Protein AF-A0A2D7CQV2-F1 (afdb_monomer_lite)

pLDDT: mean 76.82, std 15.56, range [51.62, 96.19]

Structure (mmCIF, N/CA/C/O backbone):
data_AF-A0A2D7CQV2-F1
#
_entry.id   AF-A0A2D7CQV2-F1
#
loop_
_atom_site.group_PDB
_atom_site.id
_atom_site.type_symbol
_atom_site.label_atom_id
_atom_site.label_alt_id
_atom_site.label_comp_id
_atom_site.label_asym_id
_atom_site.label_entity_id
_atom_site.label_seq_id
_atom_site.pdbx_PDB_ins_code
_atom_site.Cartn_x
_atom_site.Cartn_y
_atom_site.Cartn_z
_atom_site.occupancy
_atom_site.B_iso_or_equiv
_atom_site.auth_seq_id
_atom_site.auth_comp_id
_atom_site.auth_asym_id
_atom_site.auth_atom_id
_atom_site.pdbx_PDB_model_num
ATOM 1 N N . MET A 1 1 ? -16.320 3.353 -12.015 1.00 51.72 1 MET A N 1
ATOM 2 C CA . MET A 1 1 ? -15.933 4.746 -11.708 1.00 51.72 1 MET A CA 1
ATOM 3 C C . MET A 1 1 ? -14.440 4.720 -11.451 1.00 51.72 1 MET A C 1
ATOM 5 O O . MET A 1 1 ? -14.037 3.948 -10.594 1.00 51.72 1 MET A O 1
ATOM 9 N N . GLN A 1 2 ? -13.620 5.417 -12.246 1.00 53.03 2 GLN A N 1
ATOM 10 C CA . GLN A 1 2 ? -12.180 5.451 -11.976 1.00 53.03 2 GLN A CA 1
ATOM 11 C C . GLN A 1 2 ? -11.977 6.110 -10.612 1.00 53.03 2 GLN A C 1
ATOM 13 O O . GLN A 1 2 ? -12.469 7.212 -10.373 1.00 53.03 2 GLN A O 1
ATOM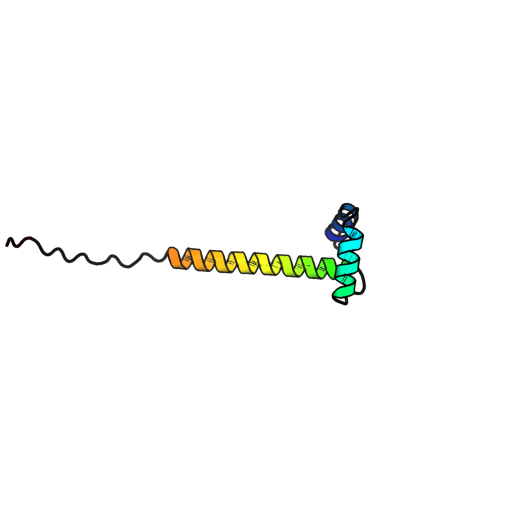 18 N N . ASN A 1 3 ? -11.340 5.392 -9.692 1.00 65.69 3 ASN A N 1
ATOM 19 C CA . ASN A 1 3 ? -11.070 5.880 -8.351 1.00 65.69 3 ASN A CA 1
ATOM 20 C C . ASN A 1 3 ? -10.021 6.995 -8.450 1.00 65.69 3 ASN A C 1
ATOM 22 O O . ASN A 1 3 ? -8.828 6.729 -8.341 1.00 65.69 3 ASN A O 1
ATOM 26 N N . ASN A 1 4 ? -10.458 8.241 -8.670 1.00 77.44 4 ASN A N 1
ATOM 27 C CA . ASN A 1 4 ? -9.583 9.414 -8.822 1.00 77.44 4 ASN A CA 1
ATOM 28 C C . ASN A 1 4 ? -8.524 9.503 -7.706 1.00 77.44 4 ASN A C 1
ATOM 30 O O . ASN A 1 4 ? -7.372 9.839 -7.963 1.00 77.44 4 ASN A O 1
ATOM 34 N N . HIS A 1 5 ? -8.881 9.071 -6.495 1.00 83.62 5 HIS A N 1
ATOM 35 C CA . HIS A 1 5 ? -7.981 8.977 -5.347 1.00 83.62 5 HIS A CA 1
ATOM 36 C C . HIS A 1 5 ? -6.766 8.062 -5.561 1.00 83.62 5 HIS A C 1
ATOM 38 O O . HIS A 1 5 ? -5.687 8.344 -5.045 1.00 83.62 5 HIS A O 1
ATOM 44 N N . ILE A 1 6 ? -6.907 6.967 -6.311 1.00 88.00 6 ILE A N 1
ATOM 45 C CA . ILE A 1 6 ? -5.804 6.035 -6.585 1.00 88.00 6 ILE A CA 1
ATOM 46 C C . ILE A 1 6 ? -4.859 6.640 -7.612 1.00 88.00 6 ILE A C 1
ATOM 48 O O . ILE A 1 6 ? -3.645 6.584 -7.429 1.00 88.00 6 ILE A O 1
ATOM 52 N N . THR A 1 7 ? -5.397 7.286 -8.644 1.00 88.31 7 THR A N 1
ATOM 53 C CA . THR A 1 7 ? -4.596 8.005 -9.639 1.00 88.31 7 THR A CA 1
ATOM 54 C C . THR A 1 7 ? -3.781 9.126 -8.991 1.00 88.31 7 THR A C 1
ATOM 56 O O . THR A 1 7 ? -2.571 9.212 -9.203 1.00 88.31 7 THR A O 1
ATOM 59 N N . GLU A 1 8 ? -4.407 9.936 -8.134 1.00 90.50 8 GLU A N 1
ATOM 60 C CA . GLU A 1 8 ? -3.726 10.975 -7.352 1.00 90.50 8 GLU A CA 1
ATOM 61 C C . GLU A 1 8 ? -2.671 10.382 -6.412 1.00 90.50 8 GLU A C 1
ATOM 63 O O . GLU A 1 8 ? -1.553 10.891 -6.312 1.00 90.50 8 GLU A O 1
ATOM 68 N N . TYR A 1 9 ? -2.979 9.264 -5.752 1.00 90.50 9 TYR A N 1
ATOM 69 C CA . TYR A 1 9 ? -2.019 8.567 -4.902 1.00 90.50 9 TYR A CA 1
ATOM 70 C C . TYR A 1 9 ? -0.800 8.088 -5.700 1.00 90.50 9 TYR A C 1
ATOM 72 O O . TYR A 1 9 ? 0.333 8.322 -5.284 1.00 90.50 9 TYR A O 1
ATOM 80 N N . ILE A 1 10 ? -1.006 7.484 -6.874 1.00 90.75 10 ILE A N 1
ATOM 81 C CA . ILE A 1 10 ? 0.074 7.028 -7.763 1.00 90.75 10 ILE A CA 1
ATOM 82 C C . ILE A 1 10 ? 0.928 8.202 -8.255 1.00 90.75 10 ILE A C 1
ATOM 84 O O . ILE A 1 10 ? 2.158 8.077 -8.350 1.00 90.75 10 ILE A O 1
ATOM 88 N N . ALA A 1 11 ? 0.308 9.346 -8.552 1.00 91.12 11 ALA A N 1
ATOM 89 C CA . ALA A 1 11 ? 1.024 10.567 -8.910 1.00 91.12 11 ALA A CA 1
ATOM 90 C C . ALA A 1 11 ? 1.925 11.035 -7.753 1.00 91.12 11 ALA A C 1
ATOM 92 O O . ALA A 1 11 ? 3.104 11.318 -7.968 1.00 91.12 11 ALA A O 1
ATOM 93 N N . ASN A 1 12 ? 1.411 10.983 -6.521 1.00 93.44 12 ASN A N 1
ATOM 94 C CA . ASN A 1 12 ? 2.114 11.390 -5.303 1.00 93.44 12 ASN A CA 1
ATOM 95 C C . ASN A 1 12 ? 3.131 10.358 -4.764 1.00 93.44 12 ASN A C 1
ATOM 97 O O . ASN A 1 12 ? 3.907 10.681 -3.865 1.00 93.44 12 ASN A O 1
ATOM 101 N N . LEU A 1 13 ? 3.182 9.127 -5.296 1.00 89.75 13 LEU A N 1
ATOM 102 C CA . LEU A 1 13 ? 4.127 8.091 -4.839 1.00 89.75 13 LEU A CA 1
ATOM 103 C C . LEU A 1 13 ? 5.602 8.437 -5.112 1.00 89.75 13 LEU A C 1
ATOM 105 O O . LEU A 1 13 ? 6.482 7.938 -4.401 1.00 89.75 13 LEU A O 1
ATOM 109 N N . GLY A 1 14 ? 5.894 9.250 -6.135 1.00 90.19 14 GLY A N 1
ATOM 110 C CA . GLY A 1 14 ? 7.263 9.612 -6.523 1.00 90.19 14 GLY A CA 1
ATOM 111 C C . GLY A 1 14 ? 8.191 8.389 -6.622 1.00 90.19 14 GLY A C 1
ATOM 112 O O . GLY A 1 14 ? 7.851 7.382 -7.243 1.00 90.19 14 GLY A O 1
ATOM 113 N N . GLY A 1 15 ? 9.343 8.435 -5.941 1.00 87.88 15 GLY A N 1
ATOM 114 C CA . GLY A 1 15 ? 10.322 7.336 -5.911 1.00 87.88 15 GLY A CA 1
ATOM 115 C C . GLY A 1 15 ? 9.836 6.033 -5.254 1.00 87.88 15 GLY A C 1
ATOM 116 O O . GLY A 1 15 ? 10.443 4.983 -5.459 1.00 87.88 15 GLY A O 1
ATOM 117 N N . ARG A 1 16 ? 8.724 6.050 -4.503 1.00 92.12 16 ARG A N 1
ATOM 118 C CA . ARG A 1 16 ? 8.124 4.826 -3.937 1.00 92.12 16 ARG A CA 1
ATOM 119 C C . ARG A 1 16 ? 7.308 4.036 -4.958 1.00 92.12 16 ARG A C 1
ATOM 121 O O . ARG A 1 16 ? 6.973 2.887 -4.680 1.00 92.12 16 ARG A O 1
ATOM 128 N N . ARG A 1 17 ? 7.011 4.604 -6.133 1.00 93.75 17 ARG A N 1
ATOM 129 C CA . ARG A 1 17 ? 6.210 3.935 -7.169 1.00 93.75 17 ARG A CA 1
ATOM 130 C C . ARG A 1 17 ? 6.819 2.596 -7.583 1.00 93.75 17 ARG A C 1
ATOM 132 O O . ARG A 1 17 ? 6.144 1.578 -7.498 1.00 93.75 17 ARG A O 1
ATOM 139 N N . ALA A 1 18 ? 8.116 2.579 -7.889 1.00 93.56 18 ALA A N 1
ATOM 140 C CA . ALA A 1 18 ? 8.825 1.364 -8.296 1.00 93.56 18 ALA A CA 1
ATOM 141 C C . ALA A 1 18 ? 8.825 0.273 -7.208 1.00 93.56 18 ALA A C 1
ATOM 143 O O . ALA A 1 18 ? 8.846 -0.920 -7.511 1.00 93.56 18 ALA A O 1
ATOM 144 N N . TYR A 1 19 ? 8.815 0.664 -5.929 1.00 95.19 19 TYR A N 1
ATOM 145 C CA . TYR A 1 19 ? 8.706 -0.287 -4.824 1.00 95.19 19 TYR A CA 1
ATOM 146 C C . TYR A 1 19 ? 7.322 -0.942 -4.794 1.00 95.19 19 TYR A C 1
ATOM 148 O O . TYR A 1 19 ? 7.221 -2.166 -4.702 1.00 95.19 19 TYR A O 1
ATOM 156 N N . GLU A 1 20 ? 6.262 -0.139 -4.886 1.00 94.19 20 GLU A N 1
ATOM 157 C CA . GLU A 1 20 ? 4.887 -0.641 -4.867 1.00 94.19 20 GLU A CA 1
ATOM 158 C C . GLU A 1 20 ? 4.572 -1.464 -6.127 1.00 94.19 20 GLU A C 1
ATOM 160 O O . GLU A 1 20 ? 3.922 -2.497 -6.011 1.00 94.19 20 GLU A O 1
ATOM 165 N N . GLU A 1 21 ? 5.110 -1.100 -7.297 1.00 93.56 21 GLU A N 1
ATOM 166 C CA . GLU A 1 21 ? 4.993 -1.889 -8.535 1.00 93.56 21 GLU A CA 1
ATOM 167 C C . GLU A 1 21 ? 5.629 -3.271 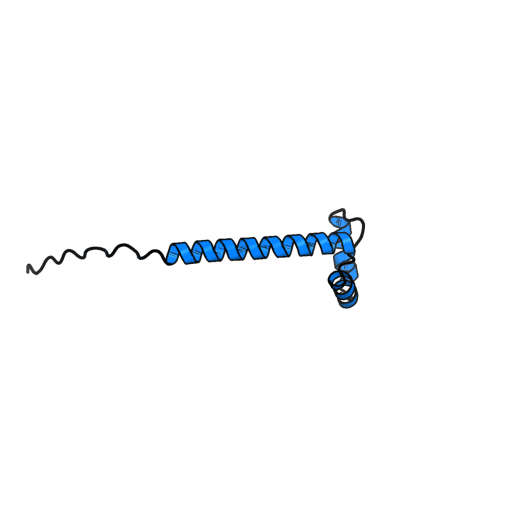-8.384 1.00 93.56 21 GLU A C 1
ATOM 169 O O . GLU A 1 21 ? 4.983 -4.288 -8.635 1.00 93.56 21 GLU A O 1
ATOM 174 N N . LYS A 1 22 ? 6.875 -3.332 -7.893 1.00 95.50 22 LYS A N 1
ATOM 175 C CA . LYS A 1 22 ? 7.560 -4.607 -7.622 1.00 95.50 22 LYS A CA 1
ATOM 176 C C . LYS A 1 22 ? 6.800 -5.449 -6.606 1.00 95.50 22 LYS A C 1
ATOM 178 O O . LYS A 1 22 ? 6.756 -6.673 -6.722 1.00 95.50 22 LYS A O 1
ATOM 183 N N . ARG A 1 23 ? 6.217 -4.809 -5.591 1.00 94.75 23 ARG A N 1
ATOM 184 C CA . ARG A 1 23 ? 5.443 -5.504 -4.564 1.00 94.75 23 ARG A CA 1
ATOM 185 C C . ARG A 1 23 ? 4.126 -6.046 -5.112 1.00 94.75 23 ARG A C 1
ATOM 187 O O . ARG A 1 23 ? 3.819 -7.200 -4.831 1.00 94.75 23 ARG A O 1
ATOM 194 N N . GLY A 1 24 ? 3.402 -5.266 -5.912 1.00 95.56 24 GLY A N 1
ATOM 195 C CA . GLY A 1 24 ? 2.193 -5.706 -6.609 1.00 95.56 24 GLY A CA 1
ATOM 196 C C . GLY A 1 24 ? 2.477 -6.883 -7.540 1.00 95.56 24 GLY A C 1
ATOM 197 O O . GLY A 1 24 ? 1.835 -7.924 -7.422 1.00 95.56 24 GLY A O 1
ATOM 198 N N . ALA A 1 25 ? 3.523 -6.783 -8.364 1.00 95.31 25 ALA A N 1
ATOM 199 C CA . ALA A 1 25 ? 3.945 -7.871 -9.247 1.00 95.31 25 ALA A CA 1
ATOM 200 C C . ALA A 1 25 ? 4.305 -9.148 -8.466 1.00 95.31 25 ALA A C 1
ATOM 202 O O . ALA A 1 25 ? 3.885 -10.242 -8.833 1.00 95.31 25 ALA A O 1
ATOM 203 N N . LYS A 1 26 ? 5.018 -9.025 -7.335 1.00 96.19 26 LYS A N 1
ATOM 204 C CA . LYS A 1 26 ? 5.346 -10.168 -6.462 1.00 96.19 26 LYS A CA 1
ATOM 205 C C . LYS A 1 26 ? 4.104 -10.844 -5.870 1.00 96.19 26 LYS A C 1
ATOM 207 O O . LYS A 1 26 ? 4.140 -12.036 -5.585 1.00 96.19 26 LYS A O 1
ATOM 212 N N . LEU A 1 27 ? 3.034 -10.086 -5.658 1.00 94.38 27 LEU A N 1
ATOM 213 C CA . LEU A 1 27 ? 1.756 -10.588 -5.157 1.00 94.38 27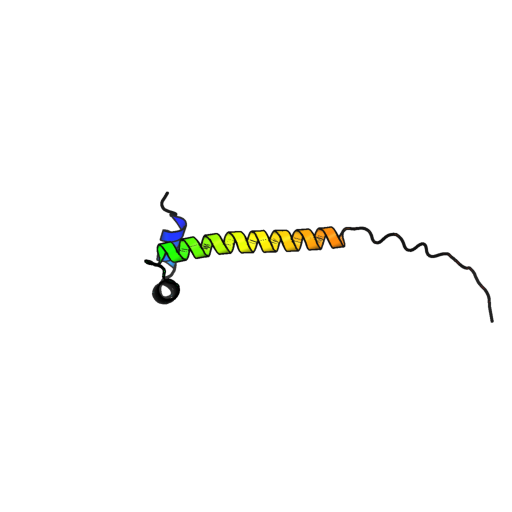 LEU A CA 1
ATOM 214 C C . LEU A 1 27 ? 0.828 -11.085 -6.282 1.00 94.38 27 LEU A C 1
ATOM 216 O O . LEU A 1 27 ? -0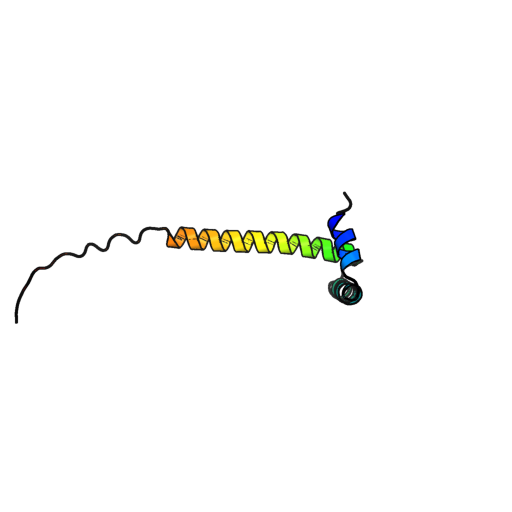.269 -11.545 -5.984 1.00 94.38 27 LEU A O 1
ATOM 220 N N . GLY A 1 28 ? 1.265 -11.029 -7.545 1.00 95.19 28 GLY A N 1
ATOM 221 C CA . GLY A 1 28 ? 0.517 -11.535 -8.698 1.00 95.19 28 GLY A CA 1
ATOM 222 C C . GLY A 1 28 ? -0.473 -10.54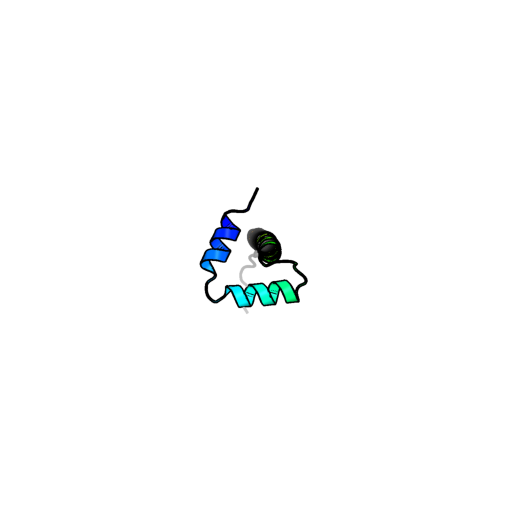2 -9.309 1.00 95.19 28 GLY A C 1
ATOM 223 O O . GLY A 1 28 ? -1.316 -10.948 -10.104 1.00 95.19 28 GLY A O 1
ATOM 224 N N . PHE A 1 29 ? -0.394 -9.256 -8.964 1.00 95.19 29 PHE A N 1
ATOM 225 C CA . PHE A 1 29 ? -1.241 -8.238 -9.585 1.00 95.19 29 PHE A CA 1
ATOM 226 C C . PHE A 1 29 ? -0.737 -7.873 -10.982 1.00 95.19 29 PHE A C 1
ATOM 228 O O . PHE A 1 29 ? 0.470 -7.801 -11.220 1.00 95.19 29 PHE A O 1
ATOM 235 N N . SER A 1 30 ? -1.678 -7.608 -11.892 1.00 91.44 30 SER A N 1
ATOM 236 C CA . SER A 1 30 ? -1.379 -7.289 -13.292 1.00 91.44 30 SER A CA 1
ATOM 237 C C . SER A 1 30 ? -0.741 -5.905 -13.455 1.00 91.44 30 SER A C 1
ATOM 239 O O . SER A 1 30 ? 0.107 -5.693 -14.320 1.00 91.44 30 SER A O 1
ATOM 241 N N . ASN A 1 31 ? -1.134 -4.961 -12.599 1.00 91.31 31 ASN A N 1
ATOM 242 C CA . ASN A 1 31 ? -0.667 -3.586 -12.613 1.00 91.31 31 ASN A CA 1
ATOM 243 C C . ASN A 1 31 ? -0.734 -2.973 -11.197 1.00 91.31 31 ASN A C 1
ATOM 245 O O . ASN A 1 31 ? -1.318 -3.539 -10.269 1.00 91.31 31 ASN A O 1
ATOM 249 N N . LEU A 1 32 ? -0.113 -1.800 -11.026 1.00 91.50 32 LEU A N 1
ATOM 250 C CA . LEU A 1 32 ? -0.061 -1.094 -9.741 1.00 91.50 32 LEU A CA 1
ATOM 251 C C . LEU A 1 32 ? -1.448 -0.671 -9.237 1.00 91.50 32 LEU A C 1
ATOM 253 O O . LEU A 1 32 ? -1.670 -0.641 -8.028 1.00 91.50 32 LEU A O 1
ATOM 257 N N . HIS A 1 33 ? -2.356 -0.325 -10.147 1.00 92.19 33 HIS A N 1
ATOM 258 C CA . HIS A 1 33 ? -3.686 0.168 -9.813 1.00 92.19 33 HIS A CA 1
ATOM 259 C C . HIS A 1 33 ? -4.514 -0.919 -9.120 1.00 92.19 33 HIS A C 1
ATOM 261 O O . HIS A 1 33 ? -4.988 -0.682 -8.012 1.00 92.19 33 HIS A O 1
ATOM 267 N N . ASP A 1 34 ? -4.580 -2.126 -9.690 1.00 92.50 34 ASP A N 1
ATOM 268 C CA . ASP A 1 34 ? -5.301 -3.271 -9.108 1.00 92.50 34 ASP A CA 1
ATOM 269 C C . ASP A 1 34 ? -4.790 -3.602 -7.696 1.00 92.50 34 ASP A C 1
ATOM 271 O O . ASP A 1 34 ? -5.557 -3.846 -6.764 1.00 92.50 34 ASP A O 1
ATOM 275 N N . TYR A 1 35 ? -3.466 -3.577 -7.517 1.00 94.06 35 TYR A N 1
ATOM 276 C CA . TYR A 1 35 ? -2.842 -3.817 -6.218 1.00 94.06 35 TYR A CA 1
ATOM 277 C C . TYR A 1 35 ? -3.204 -2.733 -5.196 1.00 94.06 35 TYR A C 1
ATOM 279 O O . TYR A 1 35 ? -3.449 -3.036 -4.027 1.00 94.06 35 TYR A O 1
ATOM 287 N N . LEU A 1 36 ? -3.232 -1.464 -5.607 1.00 91.81 36 LEU A N 1
ATOM 288 C CA . LEU A 1 36 ? -3.612 -0.371 -4.718 1.00 91.81 36 LEU A CA 1
ATOM 289 C C . LEU A 1 36 ? -5.102 -0.414 -4.374 1.00 91.81 36 LEU A C 1
ATOM 291 O O . LEU A 1 36 ? -5.435 -0.183 -3.213 1.00 91.81 36 LEU A O 1
ATOM 295 N N . GLU A 1 37 ? -5.972 -0.764 -5.323 1.00 90.31 37 GLU A N 1
ATOM 296 C CA . GLU A 1 37 ? -7.401 -0.992 -5.075 1.00 90.31 37 GLU A CA 1
ATOM 297 C C . GLU A 1 37 ? -7.613 -2.047 -3.989 1.00 90.31 37 GLU A C 1
ATOM 299 O O . GLU A 1 37 ? -8.256 -1.772 -2.972 1.00 90.31 37 GLU A O 1
ATOM 304 N N . ASP A 1 38 ? -6.990 -3.216 -4.143 1.00 91.06 38 ASP A N 1
ATOM 305 C CA . ASP A 1 38 ? -7.048 -4.291 -3.152 1.00 91.06 38 ASP A CA 1
ATOM 306 C C . ASP A 1 38 ? -6.458 -3.859 -1.794 1.00 91.06 38 ASP A C 1
ATOM 308 O O . ASP A 1 38 ? -7.051 -4.089 -0.736 1.00 91.06 38 ASP A O 1
ATOM 312 N N . LYS A 1 39 ? -5.319 -3.155 -1.799 1.00 88.81 39 LYS A N 1
ATOM 313 C CA . LYS A 1 39 ? -4.658 -2.653 -0.583 1.00 88.81 39 LYS A CA 1
ATOM 314 C C . LYS A 1 39 ? -5.531 -1.657 0.180 1.00 88.81 39 LYS A C 1
ATOM 316 O O . LYS A 1 39 ? -5.565 -1.706 1.412 1.00 88.81 39 LYS A O 1
ATOM 321 N N . PHE A 1 40 ? -6.212 -0.742 -0.509 1.00 88.31 40 PHE A N 1
ATOM 322 C CA . PHE A 1 40 ? -7.108 0.224 0.127 1.00 88.31 40 PHE A CA 1
ATOM 323 C C . PHE A 1 40 ? -8.392 -0.437 0.629 1.00 88.31 40 PHE A C 1
ATOM 325 O O . PHE A 1 40 ? -8.797 -0.157 1.759 1.00 88.31 40 PHE A O 1
ATOM 332 N N . ALA A 1 41 ? -8.966 -1.372 -0.133 1.00 87.56 41 ALA A N 1
ATOM 333 C CA . ALA A 1 41 ? -10.120 -2.153 0.304 1.00 87.56 41 ALA A CA 1
ATOM 334 C C . ALA A 1 41 ? -9.817 -2.935 1.595 1.00 87.56 41 ALA A C 1
ATOM 336 O O . ALA A 1 41 ? -10.559 -2.837 2.575 1.00 87.56 41 ALA A O 1
ATOM 337 N N . LYS A 1 42 ? -8.672 -3.628 1.647 1.00 86.25 42 LYS A N 1
ATOM 338 C CA . LYS A 1 42 ? -8.222 -4.370 2.838 1.00 86.25 42 LYS A CA 1
ATOM 339 C C . LYS A 1 42 ? -7.940 -3.465 4.031 1.00 86.25 42 LYS A C 1
ATOM 341 O O . LYS A 1 42 ? -8.281 -3.819 5.154 1.00 86.25 42 LYS A O 1
ATOM 346 N N . LYS A 1 43 ? -7.344 -2.287 3.815 1.00 82.19 43 LYS A N 1
ATOM 347 C CA . LYS A 1 43 ? -7.126 -1.308 4.894 1.00 82.19 43 LYS A CA 1
ATOM 348 C C . LYS A 1 43 ? -8.438 -0.801 5.486 1.00 82.19 43 LYS A C 1
ATOM 350 O O . LYS A 1 43 ? -8.523 -0.684 6.703 1.00 82.19 43 LYS A O 1
ATOM 355 N N . GLY A 1 44 ? -9.441 -0.522 4.654 1.00 75.69 44 GLY A N 1
ATOM 356 C CA . GLY A 1 44 ? -10.767 -0.119 5.129 1.00 75.69 44 GLY A CA 1
ATOM 357 C C . GLY A 1 44 ? -11.407 -1.192 6.011 1.00 75.69 44 GLY A C 1
ATOM 358 O O . GLY A 1 44 ? -11.893 -0.889 7.097 1.00 75.69 44 GLY A O 1
ATOM 359 N N . GLN A 1 45 ? -11.321 -2.455 5.590 1.00 73.19 45 GLN A N 1
ATOM 360 C CA . GLN A 1 45 ? -11.834 -3.589 6.362 1.00 73.19 45 GLN A CA 1
ATOM 361 C C . GLN A 1 45 ? -11.069 -3.799 7.673 1.00 73.19 45 GLN A C 1
ATOM 363 O O . GLN A 1 45 ? -11.693 -3.952 8.717 1.00 73.19 45 GLN A O 1
ATOM 368 N N . ALA A 1 46 ? -9.734 -3.736 7.648 1.00 70.94 46 ALA A N 1
ATOM 369 C CA . ALA A 1 46 ? -8.912 -3.892 8.846 1.00 70.94 46 ALA A CA 1
ATOM 370 C C . ALA A 1 46 ? -9.167 -2.781 9.879 1.00 70.94 46 ALA A C 1
ATOM 372 O O . ALA A 1 46 ? -9.232 -3.056 11.072 1.00 70.94 46 ALA A O 1
ATOM 373 N N . MET A 1 47 ? -9.352 -1.535 9.432 1.00 65.25 47 MET A N 1
ATOM 374 C CA . MET A 1 47 ? -9.698 -0.417 10.317 1.00 65.25 47 MET A CA 1
ATOM 375 C C . MET A 1 47 ? -11.093 -0.588 10.928 1.00 65.25 47 MET A C 1
ATOM 377 O O . MET A 1 47 ? -11.250 -0.394 12.130 1.00 65.25 47 MET A O 1
ATOM 381 N N . ALA A 1 48 ? -12.085 -1.002 10.132 1.00 68.56 48 ALA A N 1
ATOM 382 C CA . ALA A 1 48 ? -13.431 -1.284 10.628 1.00 68.56 48 ALA A CA 1
ATOM 383 C C . ALA A 1 48 ? -13.440 -2.454 11.629 1.00 68.56 48 ALA A C 1
ATOM 385 O O . ALA A 1 48 ? -14.134 -2.410 12.645 1.00 68.56 48 ALA A O 1
ATOM 386 N N . GLU A 1 49 ? -12.638 -3.488 11.377 1.00 67.88 49 GLU A N 1
ATOM 387 C CA . GLU A 1 49 ? -12.505 -4.632 12.272 1.00 67.88 49 GLU A CA 1
ATOM 388 C C . GLU A 1 49 ? -11.821 -4.238 13.591 1.00 67.88 49 GLU A C 1
ATOM 390 O O . GLU A 1 49 ? -12.328 -4.571 14.662 1.00 67.88 49 GLU A O 1
ATOM 395 N N . GLU A 1 50 ? -10.726 -3.476 13.543 1.00 63.88 50 GLU A N 1
ATOM 396 C CA . GLU A 1 50 ? -10.060 -2.935 14.736 1.00 63.88 50 GLU A CA 1
ATOM 397 C C . GLU A 1 50 ? -10.991 -2.025 15.547 1.00 63.88 50 GLU A C 1
ATOM 399 O O . GLU A 1 50 ? -11.089 -2.164 16.767 1.00 63.88 50 GLU A O 1
ATOM 404 N N . GLU A 1 51 ? -11.743 -1.139 14.895 1.00 64.81 51 GLU A N 1
ATOM 405 C CA . GLU A 1 51 ? -12.706 -0.268 15.569 1.00 64.81 51 GLU A CA 1
ATOM 406 C C . GLU A 1 51 ? -13.842 -1.072 16.221 1.00 64.81 51 GLU A C 1
ATOM 408 O O . GLU A 1 51 ? -14.215 -0.809 17.369 1.00 64.81 51 GLU A O 1
ATOM 413 N N . SER A 1 52 ? -14.329 -2.120 15.548 1.00 65.25 52 SER A N 1
ATOM 414 C CA . SER A 1 52 ? -15.328 -3.037 16.105 1.00 65.25 52 SER A CA 1
ATOM 415 C C . SER A 1 52 ? -14.797 -3.801 17.326 1.00 65.25 52 SER A C 1
ATOM 417 O O . SER A 1 52 ? -15.491 -3.902 18.340 1.00 65.25 52 SER A O 1
ATOM 419 N N . LYS A 1 53 ? -13.536 -4.258 17.291 1.00 63.88 53 LYS A N 1
ATOM 420 C CA . LYS A 1 53 ? -12.869 -4.944 18.408 1.00 63.88 53 LYS A CA 1
ATOM 421 C C . LYS A 1 53 ? -12.639 -4.001 19.584 1.00 63.88 53 LYS A C 1
ATOM 423 O O . LYS A 1 53 ? -12.916 -4.361 20.728 1.00 63.88 53 LYS A O 1
ATOM 428 N N . LEU A 1 54 ? -12.186 -2.777 19.321 1.00 60.50 54 LEU A N 1
ATOM 429 C CA . LEU A 1 54 ? -12.006 -1.742 20.340 1.00 60.50 54 LEU A CA 1
ATOM 430 C C . LEU A 1 54 ? -13.346 -1.328 20.965 1.00 60.50 54 LEU A C 1
ATOM 432 O O . LEU A 1 54 ? -13.415 -1.124 22.178 1.00 60.50 54 LEU A O 1
ATOM 436 N N . SER A 1 55 ? -14.416 -1.236 20.174 1.00 61.44 55 SER A N 1
ATOM 437 C CA . SER A 1 55 ? -15.779 -0.961 20.647 1.00 61.44 55 SER A CA 1
ATOM 438 C C . SER A 1 55 ? -16.340 -2.108 21.500 1.00 61.44 55 SER A C 1
ATOM 440 O O . SER A 1 55 ? -16.853 -1.877 22.601 1.00 61.44 55 SER A O 1
ATOM 442 N N . ALA A 1 56 ? -16.154 -3.360 21.072 1.00 61.38 56 ALA A N 1
ATOM 443 C CA . ALA A 1 56 ? -16.500 -4.546 21.857 1.00 61.38 56 ALA A CA 1
ATOM 444 C C . ALA A 1 56 ? -15.728 -4.590 23.192 1.00 61.38 56 ALA A C 1
ATOM 446 O O . ALA A 1 56 ? -16.291 -4.866 24.249 1.00 61.38 56 ALA A O 1
ATOM 447 N N . PHE A 1 57 ? -14.443 -4.230 23.184 1.00 58.25 57 PHE A N 1
ATOM 448 C CA . PHE A 1 57 ? -13.631 -4.193 24.400 1.00 58.25 57 PHE A CA 1
ATOM 449 C C . PHE A 1 57 ? -14.040 -3.063 25.362 1.00 58.25 57 PHE A C 1
ATOM 451 O O . PHE A 1 57 ? -14.039 -3.243 26.584 1.00 58.25 57 PHE A O 1
ATOM 458 N N . LYS A 1 58 ? -14.426 -1.894 24.834 1.00 59.00 58 LYS A N 1
ATOM 459 C CA . LYS A 1 58 ? -14.943 -0.767 25.632 1.00 59.00 58 LYS A CA 1
ATOM 460 C C . LYS A 1 58 ? -16.311 -1.077 26.244 1.00 59.00 58 LYS A C 1
ATOM 462 O O . LYS A 1 58 ? -16.520 -0.771 27.415 1.00 59.00 58 LYS A O 1
ATOM 467 N N . SER A 1 59 ? -17.205 -1.727 25.501 1.00 58.12 59 SER A N 1
ATOM 468 C CA . SER A 1 59 ? -18.527 -2.137 26.002 1.00 58.12 59 SER A CA 1
ATOM 469 C C . SER A 1 59 ? -18.443 -3.240 27.067 1.00 58.12 59 SER A C 1
ATOM 471 O O . SER A 1 59 ? -19.170 -3.178 28.055 1.00 58.12 59 SER A O 1
ATOM 473 N N . LEU A 1 60 ? -17.480 -4.165 26.969 1.00 57.09 60 LEU A N 1
ATOM 474 C CA . LEU A 1 60 ? -17.190 -5.154 28.022 1.00 57.09 60 LEU A CA 1
ATOM 475 C C . LEU A 1 60 ? -16.655 -4.524 29.321 1.00 57.09 60 LEU A C 1
ATOM 477 O O . LEU A 1 60 ? -16.978 -4.991 30.412 1.00 57.09 60 LEU A O 1
ATOM 481 N N . ARG A 1 61 ? -15.850 -3.454 29.234 1.00 55.03 61 ARG A N 1
ATOM 482 C CA . ARG A 1 61 ? -15.366 -2.709 30.416 1.00 55.03 61 ARG A CA 1
ATOM 483 C C . ARG A 1 61 ? -16.422 -1.803 31.050 1.00 55.03 61 ARG A C 1
ATOM 485 O O . ARG A 1 61 ? -16.270 -1.455 32.218 1.00 55.03 61 ARG A O 1
ATOM 492 N N . ALA A 1 62 ? -17.450 -1.421 30.295 1.00 53.62 62 ALA A N 1
ATOM 493 C CA . ALA A 1 62 ? -18.549 -0.584 30.766 1.00 53.62 62 ALA A CA 1
ATOM 494 C C . ALA A 1 62 ? -19.638 -1.369 31.516 1.00 53.62 62 ALA A C 1
ATOM 496 O O . ALA A 1 62 ? -20.530 -0.751 32.095 1.00 53.62 62 ALA A O 1
ATOM 497 N N . LEU A 1 63 ? -19.567 -2.706 31.557 1.00 54.03 63 LEU A N 1
ATOM 498 C CA . LEU A 1 63 ? -20.418 -3.488 32.450 1.00 54.03 63 LEU A CA 1
ATOM 499 C C . LEU A 1 63 ? -20.041 -3.146 33.900 1.00 54.03 63 LEU A C 1
ATOM 501 O O . LEU A 1 63 ? -18.902 -3.407 34.308 1.00 54.03 63 LEU A O 1
ATOM 505 N N . PRO A 1 64 ? -20.955 -2.560 34.696 1.00 54.59 64 PRO A N 1
ATOM 506 C CA . PRO A 1 64 ? -20.672 -2.291 36.092 1.00 54.59 64 PRO A CA 1
ATOM 507 C C . PRO A 1 64 ? -20.392 -3.635 36.760 1.00 54.59 64 PRO A C 1
ATOM 509 O O . PRO A 1 64 ? -21.249 -4.520 36.798 1.00 54.59 64 PRO A O 1
ATOM 512 N N . LYS A 1 65 ? -19.164 -3.810 37.264 1.00 60.28 65 LYS A N 1
ATOM 513 C CA . LYS A 1 65 ? -18.849 -4.915 38.171 1.00 60.28 65 LYS A CA 1
ATOM 514 C C . LYS A 1 65 ? -19.911 -4.877 39.260 1.00 60.28 65 LYS A C 1
ATOM 516 O O . LYS A 1 65 ? -20.031 -3.855 39.936 1.00 60.28 65 LYS A O 1
ATOM 521 N N . ALA A 1 66 ? -20.682 -5.960 39.381 1.00 60.44 66 ALA A N 1
ATOM 522 C CA . ALA A 1 66 ? -21.707 -6.088 40.405 1.00 60.44 66 ALA A CA 1
ATOM 523 C C . ALA A 1 66 ? -21.120 -5.601 41.739 1.00 60.44 66 ALA A C 1
ATOM 525 O O . ALA A 1 66 ? -19.993 -6.002 42.068 1.00 60.44 66 ALA A O 1
ATOM 526 N N . PRO A 1 67 ? -21.809 -4.701 42.467 1.00 53.72 67 PRO A N 1
ATOM 527 C CA . PRO A 1 67 ? -21.292 -4.187 43.719 1.00 53.72 67 PRO A CA 1
ATOM 528 C C . PRO A 1 67 ? -21.039 -5.394 44.612 1.00 53.72 67 PRO A C 1
ATOM 530 O O . PRO A 1 67 ? -21.969 -6.112 44.983 1.00 53.72 67 PRO A O 1
ATOM 533 N N . LYS A 1 68 ? -19.760 -5.667 44.905 1.00 58.03 68 LYS A N 1
ATOM 534 C CA . LYS A 1 68 ? -19.400 -6.641 45.928 1.00 58.03 68 LYS A CA 1
ATOM 535 C C . LYS A 1 68 ? -20.082 -6.128 47.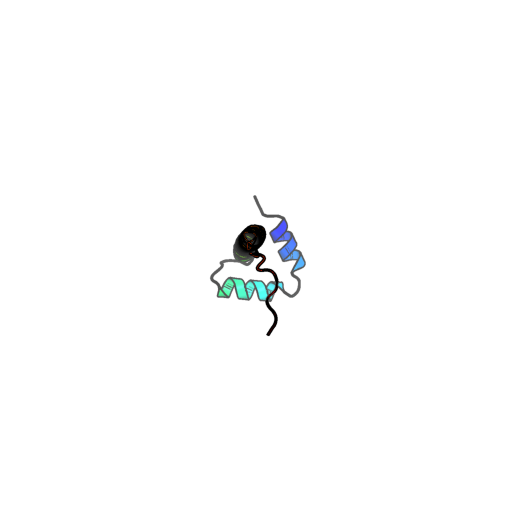182 1.00 58.03 68 LYS A C 1
ATOM 537 O O . LYS A 1 68 ? -19.673 -5.095 47.703 1.00 58.03 68 LYS A O 1
ATOM 542 N N . GLN A 1 69 ? -21.149 -6.799 47.607 1.00 59.16 69 GLN A N 1
ATOM 543 C CA . GLN A 1 69 ? -21.755 -6.568 48.905 1.00 59.16 69 GLN A CA 1
ATOM 544 C C . GLN A 1 69 ? -20.641 -6.791 49.925 1.00 59.16 69 GLN A C 1
ATOM 546 O O . GLN A 1 69 ? -20.334 -7.929 50.286 1.00 59.16 69 GLN A O 1
ATOM 551 N N . SER A 1 70 ? -19.981 -5.710 50.344 1.00 56.72 70 SER A N 1
ATOM 552 C CA . SER A 1 70 ? -19.148 -5.714 51.529 1.00 56.72 70 SER A CA 1
ATOM 553 C C . SER A 1 70 ? -20.121 -5.955 52.666 1.00 56.72 70 SER A C 1
ATOM 555 O O . SER A 1 70 ? -20.769 -5.037 53.165 1.00 56.72 70 SER A O 1
ATOM 557 N N . LYS A 1 71 ? -20.305 -7.232 53.010 1.00 62.34 71 LYS A N 1
ATOM 558 C CA . LYS A 1 71 ? -20.935 -7.618 54.261 1.00 62.34 71 LYS A CA 1
ATOM 559 C C . LYS A 1 71 ? -20.055 -7.023 55.346 1.00 62.34 71 LYS A C 1
ATOM 561 O O . LYS A 1 71 ? -19.025 -7.592 55.695 1.00 62.34 71 LYS A O 1
ATOM 566 N N . ASN A 1 72 ? -20.457 -5.848 55.815 1.00 64.81 72 ASN A N 1
ATOM 567 C CA . ASN A 1 72 ? -20.020 -5.284 57.072 1.00 64.81 72 ASN A CA 1
ATOM 568 C C . ASN A 1 72 ? -20.132 -6.400 58.112 1.00 64.81 72 ASN A C 1
ATOM 570 O O . ASN A 1 72 ? -21.235 -6.824 58.456 1.00 64.81 72 ASN A O 1
ATOM 574 N N . LYS A 1 73 ? -18.994 -6.906 58.577 1.00 62.94 73 LYS A N 1
ATOM 575 C CA . LYS A 1 73 ? -18.925 -7.544 59.882 1.00 62.94 73 LYS A CA 1
ATOM 576 C C . LYS A 1 73 ? -18.119 -6.604 60.757 1.00 62.94 73 LYS A C 1
ATOM 578 O O . LYS A 1 73 ? -16.923 -6.421 60.559 1.00 62.94 73 LYS A O 1
ATOM 583 N N . ALA A 1 74 ? -18.852 -5.922 61.626 1.00 68.44 74 ALA A N 1
ATOM 584 C CA . ALA A 1 74 ? -18.309 -5.096 62.681 1.00 68.44 74 ALA A CA 1
ATOM 585 C C . ALA A 1 74 ? -17.432 -5.937 63.624 1.00 68.44 74 ALA A C 1
ATOM 587 O O . ALA A 1 74 ? -17.747 -7.099 63.859 1.00 68.44 74 ALA A O 1
ATOM 588 N N . CYS A 1 75 ? -16.369 -5.297 64.119 1.00 73.31 75 CYS A N 1
ATOM 589 C CA . CYS A 1 75 ? -15.679 -5.467 65.404 1.00 73.31 75 CYS A CA 1
ATOM 590 C C . CYS A 1 75 ? -15.620 -6.864 66.059 1.00 73.31 75 CYS A C 1
ATOM 592 O O . CYS A 1 75 ? -16.634 -7.472 66.385 1.00 73.31 75 CYS A O 1
ATOM 594 N N . GLY A 1 76 ? -14.405 -7.266 66.433 1.00 63.78 76 GLY A N 1
ATOM 595 C CA . GLY A 1 76 ? -14.165 -8.259 67.475 1.00 63.78 76 GLY A CA 1
ATOM 596 C C . GLY A 1 76 ? -12.675 -8.355 67.777 1.00 63.78 76 GLY A C 1
ATOM 597 O O . GLY A 1 76 ? -11.966 -9.093 67.109 1.00 63.78 76 GLY A O 1
ATOM 598 N N . CYS A 1 77 ? -12.218 -7.545 68.731 1.00 68.06 77 CYS A N 1
ATOM 599 C CA . CYS A 1 77 ? -10.892 -7.588 69.349 1.00 68.06 77 CYS A CA 1
ATOM 600 C C . CYS A 1 77 ? -10.443 -9.026 69.684 1.00 68.06 77 CYS A C 1
ATOM 602 O O . CYS A 1 77 ? -11.224 -9.745 70.309 1.00 68.06 77 CYS A O 1
ATOM 604 N N . CYS A 1 78 ? -9.209 -9.405 69.322 1.00 51.62 78 CYS A N 1
ATOM 605 C CA . CYS A 1 78 ? -8.259 -10.122 70.185 1.00 51.62 78 CYS A CA 1
ATOM 606 C C . CYS A 1 78 ? -6.856 -10.125 69.562 1.00 51.62 78 CYS A C 1
ATOM 608 O O . CYS A 1 78 ? -6.769 -10.325 68.328 1.00 51.62 78 CYS A O 1
#

Foldseek 3Di:
DPPVVLVVVCVVCVPCNVVLQVVCVVVPHPGSSVSVVVVVVVVVVVVVVVVVVVVVVVVVVPPPPDPPPPPDDDDDDD

Radius of gyration: 26.51 Å; chains: 1; bounding box: 32×23×84 Å

Sequence (78 aa):
MQNNHITEYIANLGGRRAYEEKRGAKLGFSNLHDYLEDKFAKKGQAMAEEESKLSAFKSLRALPKAPKQSKNKACGCC

Secondary structure (DSSP, 8-state):
---HHHHHHHHHTGGGHHHHHHHHHHTT-SSHHHHHHHHHHHHHHHHHHHHHHHHHHHHHHTSPP-------------